Protein AF-A0A4P6JUB3-F1 (afdb_monomer_lite)

pLDDT: mean 86.52, std 12.44, range [50.09, 95.81]

Structure (mmCIF, N/CA/C/O backbone):
data_AF-A0A4P6JUB3-F1
#
_entry.id   AF-A0A4P6JUB3-F1
#
loop_
_atom_site.group_PDB
_atom_site.id
_atom_site.type_symbol
_atom_site.label_atom_id
_atom_site.label_alt_id
_atom_site.label_comp_id
_atom_site.label_asym_id
_atom_site.label_entity_id
_atom_site.label_seq_id
_atom_site.pdbx_PDB_ins_code
_atom_site.Cartn_x
_atom_site.Cartn_y
_atom_site.Cartn_z
_atom_site.occupancy
_atom_site.B_iso_or_equiv
_atom_site.auth_seq_id
_atom_site.auth_comp_id
_atom_site.auth_asym_id
_atom_site.auth_atom_id
_atom_site.pdbx_PDB_model_num
ATOM 1 N N . MET A 1 1 ? 4.768 16.406 -7.138 1.00 50.16 1 MET A N 1
ATOM 2 C CA . MET A 1 1 ? 5.386 15.510 -6.134 1.00 50.16 1 MET A CA 1
ATOM 3 C C . MET A 1 1 ? 6.105 14.410 -6.893 1.00 50.16 1 MET A C 1
ATOM 5 O O . MET A 1 1 ? 5.492 13.838 -7.779 1.00 50.16 1 MET A O 1
ATOM 9 N N . SER A 1 2 ? 7.391 14.164 -6.641 1.00 57.84 2 SER A N 1
ATOM 10 C CA . SER A 1 2 ? 8.138 13.139 -7.384 1.00 57.84 2 SER A CA 1
ATOM 11 C C . SER A 1 2 ? 7.638 11.742 -7.016 1.00 57.84 2 SER A C 1
ATOM 13 O O . SER A 1 2 ? 7.579 11.402 -5.832 1.00 57.84 2 SER A O 1
ATOM 15 N N . GLU A 1 3 ? 7.286 10.933 -8.013 1.00 69.06 3 GLU A N 1
ATOM 16 C CA . GLU A 1 3 ? 6.940 9.524 -7.826 1.00 69.06 3 GLU A CA 1
ATO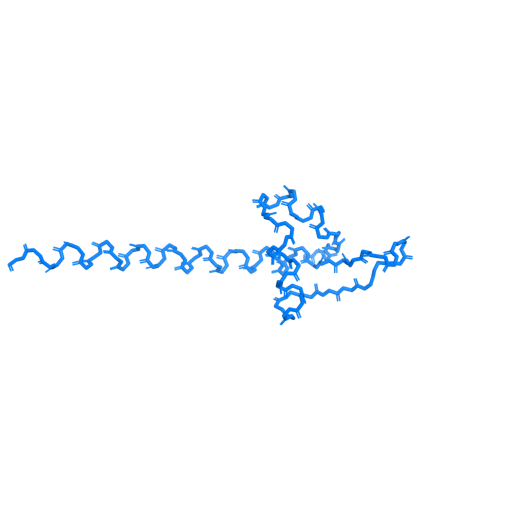M 17 C C . GLU A 1 3 ? 8.126 8.778 -7.210 1.00 69.06 3 GLU A C 1
ATOM 19 O O . GLU A 1 3 ? 9.175 8.590 -7.836 1.00 69.06 3 GLU A O 1
ATOM 24 N N . ARG A 1 4 ? 7.987 8.352 -5.953 1.00 89.94 4 ARG A N 1
ATOM 25 C CA . ARG A 1 4 ? 9.042 7.613 -5.262 1.00 89.94 4 ARG A CA 1
ATOM 26 C C . ARG A 1 4 ? 8.674 6.141 -5.217 1.00 89.94 4 ARG A C 1
ATOM 28 O O . ARG A 1 4 ? 7.825 5.728 -4.440 1.00 89.94 4 ARG A O 1
ATOM 35 N N . TRP A 1 5 ? 9.344 5.342 -6.036 1.00 94.69 5 TRP A N 1
ATOM 36 C CA . TRP A 1 5 ? 9.177 3.892 -6.070 1.00 94.69 5 TRP A CA 1
ATOM 37 C C . TRP A 1 5 ? 10.168 3.224 -5.112 1.00 94.69 5 TRP A C 1
ATOM 39 O O . TRP A 1 5 ? 11.371 3.469 -5.195 1.00 94.69 5 TRP A O 1
ATOM 49 N N . VAL A 1 6 ? 9.685 2.385 -4.195 1.00 94.88 6 VAL A N 1
ATOM 50 C CA . VAL A 1 6 ? 10.528 1.699 -3.194 1.00 94.88 6 VAL A CA 1
ATOM 51 C C . VAL A 1 6 ? 10.118 0.246 -3.019 1.00 94.88 6 VAL A C 1
ATOM 53 O O . VAL A 1 6 ? 9.001 -0.137 -3.339 1.00 94.88 6 VAL A O 1
ATOM 56 N N . THR A 1 7 ? 11.003 -0.595 -2.485 1.00 95.81 7 THR A N 1
ATOM 57 C CA . THR A 1 7 ? 10.631 -1.979 -2.167 1.00 95.81 7 THR A CA 1
ATOM 58 C C . THR A 1 7 ? 9.636 -2.025 -1.008 1.00 95.81 7 THR A C 1
ATOM 60 O O . THR A 1 7 ? 9.663 -1.182 -0.106 1.00 95.81 7 THR A O 1
ATOM 63 N N . ILE A 1 8 ? 8.807 -3.072 -0.974 1.00 94.44 8 ILE A N 1
ATOM 64 C CA . ILE A 1 8 ? 7.857 -3.317 0.126 1.00 94.44 8 ILE A CA 1
ATOM 65 C C . ILE A 1 8 ? 8.563 -3.310 1.490 1.00 94.44 8 ILE A C 1
ATOM 67 O O . ILE A 1 8 ? 8.035 -2.769 2.454 1.00 94.44 8 ILE A O 1
ATOM 71 N N . LYS A 1 9 ? 9.779 -3.866 1.579 1.00 94.00 9 LYS A N 1
ATOM 72 C CA . LYS A 1 9 ? 10.562 -3.904 2.825 1.00 94.00 9 LYS A CA 1
ATOM 73 C C . LYS A 1 9 ? 10.940 -2.504 3.318 1.00 94.00 9 LYS A C 1
ATOM 75 O O . LYS A 1 9 ? 10.899 -2.251 4.519 1.00 94.00 9 LYS A O 1
ATOM 80 N N . VAL A 1 10 ? 11.307 -1.604 2.406 1.00 94.38 10 VAL A N 1
ATOM 81 C CA . VAL A 1 10 ? 11.631 -0.209 2.743 1.00 94.38 10 VAL A CA 1
ATOM 82 C C . VAL A 1 10 ? 10.369 0.545 3.153 1.00 94.38 10 VAL A C 1
ATOM 84 O O . VAL A 1 10 ? 10.380 1.232 4.171 1.00 94.38 10 VAL A O 1
ATOM 87 N N . ALA A 1 11 ? 9.274 0.366 2.413 1.00 94.38 11 ALA A N 1
ATOM 88 C CA . ALA A 1 11 ? 7.985 0.960 2.749 1.00 94.38 11 ALA A CA 1
ATOM 89 C C . ALA A 1 11 ? 7.476 0.505 4.129 1.00 94.38 11 ALA A C 1
ATOM 91 O O . ALA A 1 11 ? 7.107 1.337 4.952 1.00 94.38 11 ALA A O 1
ATOM 92 N N . ALA A 1 12 ? 7.544 -0.797 4.416 1.00 95.19 12 ALA A N 1
ATOM 93 C CA . ALA A 1 12 ? 7.159 -1.383 5.698 1.00 95.19 12 ALA A CA 1
ATOM 94 C C . ALA A 1 12 ? 7.890 -0.730 6.876 1.00 95.19 12 ALA A C 1
ATOM 96 O O . ALA A 1 12 ? 7.259 -0.316 7.843 1.00 95.19 12 ALA A O 1
ATOM 97 N N . LYS A 1 13 ? 9.215 -0.570 6.761 1.00 95.31 13 LYS A N 1
ATOM 98 C CA . LYS A 1 13 ? 10.022 0.110 7.782 1.00 95.31 13 LYS A CA 1
ATOM 99 C C . LYS A 1 13 ? 9.642 1.581 7.938 1.00 95.31 13 LYS A C 1
ATOM 101 O O . LYS A 1 13 ? 9.560 2.066 9.056 1.00 95.31 13 LYS A O 1
ATOM 106 N N . ARG A 1 14 ? 9.417 2.285 6.826 1.00 93.88 14 ARG A N 1
ATOM 107 C CA . ARG A 1 14 ? 9.122 3.724 6.833 1.00 93.88 14 ARG A CA 1
ATOM 108 C C . ARG A 1 14 ? 7.779 4.048 7.481 1.00 93.88 14 ARG A C 1
ATOM 110 O O . ARG A 1 14 ? 7.683 5.037 8.191 1.00 9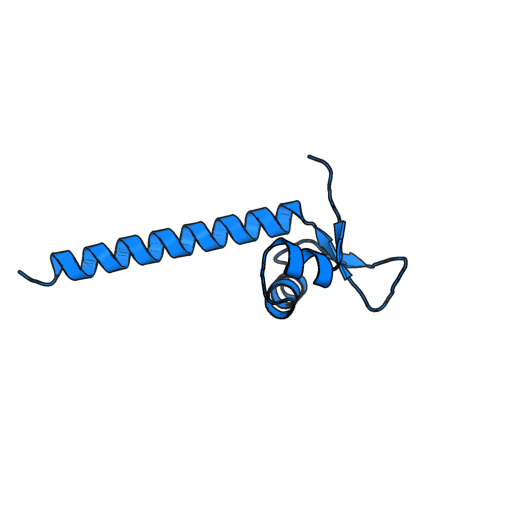3.88 14 ARG A O 1
ATOM 117 N N . PHE A 1 15 ? 6.769 3.225 7.222 1.00 92.00 15 PHE A N 1
ATOM 118 C CA . PHE A 1 15 ? 5.413 3.431 7.729 1.00 92.00 15 PHE A CA 1
ATOM 119 C C . PHE A 1 15 ? 5.106 2.632 8.994 1.00 92.00 15 PHE A C 1
ATOM 121 O O . PHE A 1 15 ? 3.970 2.643 9.451 1.00 92.00 15 PHE A O 1
ATOM 128 N N . ASN A 1 16 ? 6.095 1.922 9.543 1.00 94.31 16 ASN A N 1
ATOM 129 C CA . ASN A 1 16 ? 5.914 0.999 10.660 1.00 94.31 16 ASN A CA 1
ATOM 130 C C . ASN A 1 16 ? 4.734 0.024 10.444 1.00 94.31 16 ASN A C 1
ATOM 132 O O . ASN A 1 16 ? 3.916 -0.214 11.329 1.00 94.31 16 ASN A O 1
ATOM 136 N N . LEU A 1 17 ? 4.626 -0.523 9.229 1.00 93.12 17 LEU A N 1
ATOM 137 C CA . LEU A 1 17 ? 3.568 -1.456 8.844 1.00 93.12 17 LEU A CA 1
ATOM 138 C C . LEU A 1 17 ? 4.137 -2.844 8.557 1.00 93.12 17 LEU A C 1
ATOM 140 O O . LEU A 1 17 ? 5.216 -2.960 7.968 1.00 93.12 17 LEU A O 1
ATOM 144 N N . PRO A 1 18 ? 3.390 -3.922 8.853 1.00 95.56 18 PRO A N 1
ATOM 145 C CA . PRO A 1 18 ? 3.777 -5.256 8.426 1.00 95.56 18 PRO A CA 1
ATOM 146 C C . PRO A 1 18 ? 3.924 -5.321 6.902 1.00 95.56 18 PRO A C 1
ATOM 148 O O . PRO A 1 18 ? 2.995 -4.997 6.157 1.00 95.56 18 PRO A O 1
ATOM 151 N N . ALA A 1 19 ? 5.063 -5.824 6.419 1.00 95.00 19 ALA A N 1
ATOM 152 C CA . ALA A 1 19 ? 5.301 -6.010 4.985 1.00 95.00 19 ALA A CA 1
ATOM 153 C C . ALA A 1 19 ? 4.218 -6.884 4.319 1.00 95.00 19 ALA A C 1
ATOM 155 O O . ALA A 1 19 ? 3.871 -6.674 3.158 1.00 95.00 19 ALA A O 1
ATOM 156 N N . SER A 1 20 ? 3.630 -7.824 5.067 1.00 95.44 20 SER A N 1
ATOM 157 C CA . SER A 1 20 ? 2.515 -8.663 4.614 1.00 95.44 20 SER A CA 1
ATOM 158 C C . SER A 1 20 ? 1.229 -7.874 4.337 1.00 95.44 20 SER A C 1
ATOM 160 O O . SER A 1 20 ? 0.444 -8.279 3.481 1.00 95.44 20 SER A O 1
ATOM 162 N N . LYS A 1 21 ? 1.000 -6.749 5.029 1.00 95.06 21 LYS A N 1
ATOM 163 C CA . LYS A 1 21 ? -0.150 -5.859 4.809 1.00 95.06 21 LYS A CA 1
ATOM 164 C C . LYS A 1 21 ? 0.013 -5.109 3.487 1.00 95.06 21 LYS A C 1
ATOM 166 O O . LYS A 1 21 ? -0.851 -5.204 2.622 1.00 95.06 21 LYS A O 1
ATOM 171 N N . ILE A 1 22 ? 1.178 -4.494 3.284 1.00 94.81 22 ILE A N 1
ATOM 172 C CA . ILE A 1 22 ? 1.524 -3.798 2.034 1.00 94.81 22 ILE A CA 1
ATOM 173 C C . ILE A 1 22 ? 1.522 -4.777 0.850 1.00 94.81 22 ILE A C 1
ATOM 175 O O . ILE A 1 22 ? 0.962 -4.477 -0.199 1.00 94.81 22 ILE A O 1
ATOM 179 N N . SER A 1 23 ? 2.083 -5.978 1.025 1.00 94.94 23 SER A N 1
ATOM 180 C CA . SER A 1 23 ? 2.070 -7.027 -0.005 1.00 94.94 23 SER A CA 1
ATOM 181 C C . SER A 1 23 ? 0.648 -7.445 -0.396 1.00 94.94 23 SER A C 1
ATOM 183 O O . SER A 1 23 ? 0.356 -7.616 -1.579 1.00 94.94 23 SER A O 1
ATOM 185 N N . ARG A 1 24 ? -0.269 -7.554 0.576 1.00 95.31 24 ARG A N 1
ATOM 186 C CA . ARG A 1 24 ? -1.686 -7.831 0.303 1.00 95.31 24 ARG A CA 1
ATOM 187 C C . ARG A 1 24 ? -2.347 -6.715 -0.502 1.00 95.31 24 ARG A C 1
ATOM 189 O O . ARG A 1 24 ? -3.079 -7.022 -1.435 1.00 95.31 24 ARG A O 1
ATOM 196 N N . TRP A 1 25 ? -2.081 -5.452 -0.182 1.00 94.44 25 TRP A N 1
ATOM 197 C CA . TRP A 1 25 ? -2.613 -4.317 -0.945 1.00 94.44 25 TRP A CA 1
ATOM 198 C C . TRP A 1 25 ? -2.080 -4.272 -2.372 1.00 94.44 25 TRP A C 1
ATOM 200 O O . TRP A 1 25 ? -2.865 -4.157 -3.308 1.00 94.44 25 TRP A O 1
ATOM 210 N N . ALA A 1 26 ? -0.773 -4.475 -2.533 1.00 93.38 26 ALA A N 1
ATOM 211 C CA . ALA A 1 26 ? -0.123 -4.630 -3.828 1.00 93.38 26 ALA A CA 1
ATOM 212 C C . ALA A 1 26 ? -0.760 -5.754 -4.665 1.00 93.38 26 ALA A C 1
ATOM 214 O O . ALA A 1 26 ? -1.087 -5.554 -5.828 1.00 93.38 26 ALA A O 1
ATOM 215 N N . ASN A 1 27 ? -0.986 -6.931 -4.070 1.00 93.88 27 ASN A N 1
ATOM 216 C CA . ASN A 1 27 ? -1.608 -8.069 -4.760 1.00 93.88 27 ASN A CA 1
ATOM 217 C C . ASN A 1 27 ? -3.075 -7.838 -5.130 1.00 93.88 27 ASN A C 1
ATOM 219 O O . ASN A 1 27 ? -3.554 -8.427 -6.091 1.00 93.88 27 ASN A O 1
ATOM 223 N N . ARG A 1 28 ? -3.785 -7.006 -4.366 1.00 94.50 28 ARG A N 1
ATOM 224 C CA . ARG A 1 28 ? -5.178 -6.635 -4.638 1.00 94.50 28 ARG A CA 1
ATOM 225 C C . ARG A 1 28 ? -5.309 -5.463 -5.616 1.00 94.50 28 ARG A C 1
ATOM 227 O O . ARG A 1 28 ? -6.427 -5.051 -5.884 1.00 94.50 28 ARG A O 1
ATOM 234 N N . GLY A 1 29 ? -4.197 -4.907 -6.105 1.00 92.94 29 GLY A N 1
ATOM 235 C CA . GLY A 1 29 ? -4.209 -3.738 -6.988 1.00 92.94 29 GLY A CA 1
ATOM 236 C C . GLY A 1 29 ? -4.633 -2.438 -6.298 1.00 92.94 29 GLY A C 1
ATOM 237 O O . GLY A 1 29 ? -5.005 -1.491 -6.973 1.00 92.94 29 GLY A O 1
ATOM 238 N N . LEU A 1 30 ? -4.583 -2.382 -4.961 1.00 92.75 30 LEU A N 1
ATOM 239 C CA . LEU A 1 30 ? -4.967 -1.189 -4.192 1.00 92.75 30 LEU A CA 1
ATOM 240 C C . LEU A 1 30 ? -3.880 -0.111 -4.169 1.00 92.75 30 LEU A C 1
ATOM 242 O O . LEU A 1 30 ? -4.151 1.015 -3.777 1.00 92.75 30 LEU A O 1
ATOM 246 N N . ILE A 1 31 ? -2.648 -0.477 -4.518 1.00 94.38 31 ILE A N 1
ATOM 247 C CA . ILE A 1 31 ? -1.519 0.439 -4.675 1.00 94.38 31 ILE A CA 1
ATOM 248 C C . ILE A 1 31 ? -0.775 0.066 -5.961 1.00 94.38 31 ILE A C 1
ATOM 250 O O . ILE A 1 31 ? -0.631 -1.134 -6.239 1.00 94.38 31 ILE A O 1
ATOM 254 N N . PRO A 1 32 ? -0.264 1.040 -6.729 1.00 94.94 32 PRO A N 1
ATOM 255 C CA . PRO A 1 32 ? 0.530 0.749 -7.911 1.00 94.94 32 PRO A CA 1
ATOM 256 C C . PRO A 1 32 ? 1.796 -0.036 -7.573 1.00 94.94 32 PRO A C 1
ATOM 258 O O . PRO A 1 32 ? 2.490 0.221 -6.580 1.00 94.94 32 PRO A O 1
ATOM 261 N N . THR A 1 33 ? 2.112 -1.007 -8.429 1.00 95.19 33 THR A N 1
ATOM 262 C CA . THR A 1 33 ? 3.335 -1.802 -8.322 1.00 95.19 33 THR A CA 1
ATOM 263 C C . THR A 1 33 ? 4.034 -1.906 -9.659 1.00 95.19 33 THR A C 1
ATOM 265 O O . THR A 1 33 ? 3.389 -1.910 -10.706 1.00 95.19 3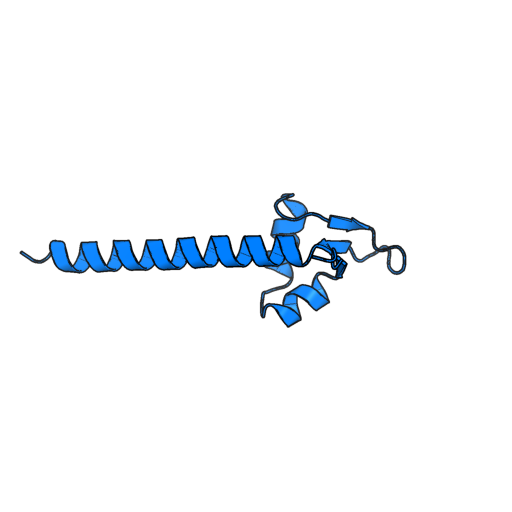3 THR A O 1
ATOM 268 N N . LYS A 1 34 ? 5.360 -2.036 -9.623 1.00 94.56 34 LYS A N 1
ATOM 269 C CA . LYS A 1 34 ? 6.146 -2.344 -10.817 1.00 94.56 34 LYS A CA 1
ATOM 270 C C . LYS A 1 34 ? 7.278 -3.331 -10.526 1.00 94.56 34 LYS A C 1
ATOM 272 O O . LYS A 1 34 ? 7.701 -3.458 -9.367 1.00 94.56 34 LYS A O 1
ATOM 277 N N . PRO A 1 35 ? 7.779 -4.039 -11.553 1.00 93.44 35 PRO A N 1
ATOM 278 C CA . PRO A 1 35 ? 8.913 -4.941 -11.403 1.00 93.44 35 PRO A CA 1
ATOM 279 C C . PRO A 1 35 ? 10.153 -4.176 -10.935 1.00 93.44 35 PRO A C 1
ATOM 281 O O . PRO A 1 35 ? 10.399 -3.049 -11.369 1.00 93.44 35 PRO A O 1
ATOM 284 N N . ASN A 1 36 ? 10.958 -4.788 -10.068 1.00 93.44 36 ASN A N 1
ATOM 285 C CA . ASN A 1 36 ? 12.278 -4.258 -9.755 1.00 93.44 36 ASN A CA 1
ATOM 286 C C . AS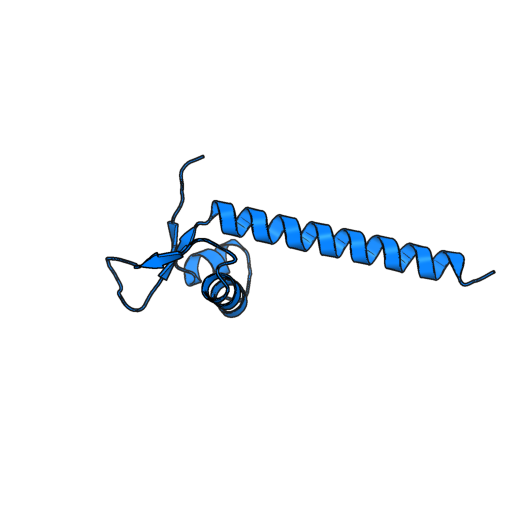N A 1 36 ? 13.293 -4.776 -10.787 1.00 93.44 36 ASN A C 1
ATOM 288 O O . ASN A 1 36 ? 13.499 -5.982 -10.913 1.00 93.44 36 ASN A O 1
ATOM 292 N N . LEU A 1 37 ? 13.938 -3.856 -11.509 1.00 91.12 37 LEU A N 1
ATOM 293 C CA . LEU A 1 37 ? 14.920 -4.185 -12.549 1.00 91.12 37 LEU A CA 1
ATOM 294 C C . LEU A 1 37 ? 16.217 -4.782 -11.981 1.00 91.12 37 LEU A C 1
ATOM 296 O O . LEU A 1 37 ? 16.888 -5.543 -12.671 1.00 91.12 37 LEU A O 1
ATOM 300 N N . PHE A 1 38 ? 16.551 -4.473 -10.726 1.00 90.44 38 PHE A N 1
ATOM 301 C CA . PHE A 1 38 ? 17.779 -4.935 -10.072 1.00 90.44 38 PHE A CA 1
ATOM 302 C C . PHE A 1 38 ? 17.596 -6.251 -9.309 1.00 90.44 38 PHE A C 1
ATOM 304 O O . PHE A 1 38 ? 18.546 -7.008 -9.138 1.00 90.44 38 PHE A O 1
ATOM 311 N N . ASP A 1 39 ? 16.376 -6.536 -8.853 1.00 91.69 39 ASP A N 1
ATOM 312 C CA . ASP A 1 39 ? 16.042 -7.760 -8.128 1.00 91.69 39 ASP A CA 1
ATOM 313 C C . ASP A 1 39 ? 14.677 -8.279 -8.577 1.00 91.69 39 ASP A C 1
ATOM 315 O O . ASP A 1 39 ? 13.636 -7.827 -8.101 1.00 91.69 39 ASP A O 1
ATOM 319 N N . LYS A 1 40 ? 14.689 -9.290 -9.448 1.00 88.62 40 LYS A N 1
ATOM 320 C CA . LYS A 1 40 ? 13.475 -9.902 -10.006 1.00 88.62 40 LYS A CA 1
ATOM 321 C C . LYS A 1 40 ? 12.561 -10.537 -8.949 1.00 88.62 40 LYS A C 1
ATOM 323 O O . LYS A 1 40 ? 11.401 -10.805 -9.247 1.00 88.62 40 LYS A O 1
ATOM 328 N N . ARG A 1 41 ? 13.058 -10.797 -7.733 1.00 88.12 41 ARG A N 1
ATOM 329 C CA . ARG A 1 41 ? 12.262 -11.360 -6.627 1.00 88.12 41 ARG A CA 1
ATOM 330 C C . ARG A 1 41 ? 11.501 -10.290 -5.848 1.00 88.12 41 ARG A C 1
ATOM 332 O O . ARG A 1 41 ? 10.590 -10.618 -5.089 1.00 88.12 41 ARG A O 1
ATOM 339 N N . SER A 1 42 ? 11.850 -9.021 -6.039 1.00 88.69 42 SER A N 1
ATOM 340 C CA . SER A 1 42 ? 11.235 -7.893 -5.351 1.00 88.69 42 SER A CA 1
ATOM 341 C C . SER A 1 42 ? 10.334 -7.089 -6.285 1.00 88.69 42 SER A C 1
ATOM 343 O O . SER A 1 42 ? 10.617 -6.900 -7.465 1.00 88.69 42 SER A O 1
ATOM 345 N N . ARG A 1 43 ? 9.251 -6.542 -5.731 1.00 91.31 43 ARG A N 1
ATOM 346 C CA . ARG A 1 43 ? 8.414 -5.539 -6.402 1.00 91.31 43 ARG A CA 1
ATOM 347 C C . ARG A 1 43 ? 8.614 -4.178 -5.760 1.00 91.31 43 ARG A C 1
ATOM 349 O O . ARG A 1 43 ? 8.842 -4.080 -4.548 1.00 91.31 43 ARG A O 1
ATOM 356 N N . LEU A 1 44 ? 8.517 -3.145 -6.585 1.00 95.19 44 LEU A N 1
ATOM 357 C CA . LEU A 1 44 ? 8.474 -1.766 -6.133 1.00 95.19 44 LEU A CA 1
ATOM 358 C C . LEU A 1 44 ? 7.015 -1.348 -5.973 1.00 95.19 44 LEU A C 1
ATOM 360 O O . LEU A 1 44 ? 6.177 -1.685 -6.807 1.00 95.19 44 LEU A O 1
ATOM 364 N N . VAL A 1 45 ? 6.738 -0.625 -4.899 1.00 95.44 45 VAL A N 1
ATOM 365 C CA . VAL A 1 45 ? 5.464 0.031 -4.616 1.00 95.44 45 VAL A CA 1
ATOM 366 C C . VAL A 1 45 ? 5.655 1.534 -4.722 1.00 95.44 45 VAL A C 1
ATOM 368 O O . VAL A 1 45 ? 6.738 2.052 -4.414 1.00 95.44 45 VAL A O 1
ATOM 371 N N . GLU A 1 46 ? 4.613 2.227 -5.155 1.00 95.06 46 GLU A N 1
ATOM 372 C CA . GLU A 1 46 ? 4.611 3.682 -5.165 1.00 95.06 46 GLU A CA 1
ATOM 373 C C . GLU A 1 46 ? 4.333 4.232 -3.760 1.00 95.06 46 GLU A C 1
ATOM 375 O O . GLU A 1 46 ? 3.368 3.857 -3.094 1.00 95.06 46 GLU A O 1
ATOM 380 N N . LEU A 1 47 ? 5.222 5.100 -3.277 1.00 93.06 47 LEU A N 1
ATOM 381 C CA . LEU A 1 47 ? 5.231 5.543 -1.884 1.00 93.06 47 LEU A CA 1
ATOM 382 C C . LEU A 1 47 ? 4.119 6.566 -1.596 1.00 93.06 47 LEU A C 1
ATOM 384 O O . LEU A 1 47 ? 3.530 6.509 -0.521 1.00 93.06 47 LEU A O 1
ATOM 388 N N . ASN A 1 48 ? 3.804 7.452 -2.547 1.00 92.56 48 ASN A N 1
ATOM 389 C CA . ASN A 1 48 ? 2.763 8.475 -2.379 1.00 92.56 48 ASN A CA 1
ATOM 390 C C . ASN A 1 48 ? 1.372 7.834 -2.291 1.00 92.56 48 ASN A C 1
ATOM 392 O O . ASN A 1 48 ? 0.634 8.098 -1.348 1.00 92.56 48 ASN A O 1
ATOM 396 N N . GLU A 1 49 ? 1.067 6.918 -3.208 1.00 92.94 49 GLU A N 1
ATOM 397 C CA . GLU A 1 49 ? -0.180 6.144 -3.203 1.00 92.94 49 GLU A CA 1
ATOM 398 C C . GLU A 1 49 ? -0.309 5.271 -1.954 1.00 92.94 49 GLU A C 1
ATOM 400 O O . GLU A 1 49 ? -1.361 5.210 -1.319 1.00 92.94 49 GLU A O 1
ATOM 405 N N . LEU A 1 50 ? 0.791 4.639 -1.527 1.00 93.62 50 LEU A N 1
ATOM 406 C CA . LEU A 1 50 ? 0.798 3.905 -0.268 1.00 93.62 50 LEU A CA 1
ATOM 407 C C . LEU A 1 50 ? 0.498 4.823 0.925 1.00 93.62 50 LEU A C 1
ATOM 409 O O . LEU A 1 50 ? -0.266 4.435 1.806 1.00 93.62 50 LEU A O 1
ATOM 413 N N . GLN A 1 51 ? 1.080 6.022 0.965 1.00 93.94 51 GLN A N 1
ATOM 414 C CA . GLN A 1 51 ? 0.809 6.997 2.018 1.00 93.94 51 GLN A CA 1
ATOM 415 C C . GLN A 1 51 ? -0.657 7.437 2.005 1.00 93.94 51 GLN A C 1
ATOM 417 O O . GLN A 1 51 ? -1.291 7.413 3.058 1.00 93.94 51 GLN A O 1
ATOM 422 N N . ALA A 1 52 ? -1.205 7.763 0.832 1.00 92.44 52 ALA A N 1
ATOM 423 C CA . ALA A 1 52 ? -2.608 8.130 0.675 1.00 92.44 52 ALA A CA 1
ATOM 424 C C . ALA A 1 52 ? -3.528 7.022 1.205 1.00 92.44 52 ALA A C 1
ATOM 426 O O . ALA A 1 52 ? -4.436 7.293 1.991 1.00 92.44 52 ALA A O 1
ATOM 427 N N . LYS A 1 53 ? -3.220 5.757 0.881 1.00 92.25 53 LYS A N 1
ATOM 428 C CA . LYS A 1 53 ? -4.006 4.616 1.357 1.00 92.25 53 LYS A CA 1
ATOM 429 C C . LYS A 1 53 ? -3.954 4.438 2.871 1.00 92.25 53 LYS A C 1
ATOM 431 O O . LYS A 1 53 ? -4.939 4.034 3.483 1.00 92.25 53 LYS A O 1
ATOM 436 N N . ILE A 1 54 ? -2.806 4.711 3.485 1.00 92.88 54 ILE A N 1
ATOM 437 C CA . ILE A 1 54 ? -2.657 4.650 4.943 1.00 92.88 54 ILE A CA 1
ATOM 438 C C . ILE A 1 54 ? -3.478 5.757 5.604 1.00 92.88 54 ILE A C 1
ATOM 440 O O . ILE A 1 54 ? -4.195 5.482 6.562 1.00 92.88 54 ILE A O 1
ATOM 444 N N . THR A 1 55 ? -3.407 6.981 5.078 1.00 92.69 55 THR A N 1
ATOM 445 C CA . THR A 1 55 ? -4.181 8.118 5.587 1.00 92.69 55 THR A CA 1
ATOM 446 C C . THR A 1 55 ? -5.685 7.870 5.485 1.00 92.69 55 THR A C 1
ATOM 448 O O . THR A 1 55 ? -6.390 8.093 6.464 1.00 92.69 55 THR A O 1
ATOM 451 N N . GLU A 1 56 ? -6.168 7.345 4.355 1.00 91.19 56 GLU A N 1
ATOM 452 C CA . GLU A 1 56 ? -7.578 6.972 4.168 1.00 91.19 56 GLU A CA 1
ATOM 453 C C . GLU A 1 56 ? -8.046 5.968 5.234 1.00 91.19 56 GLU A C 1
ATOM 455 O O . GLU A 1 56 ? -9.093 6.147 5.849 1.00 91.19 56 GLU A O 1
ATOM 460 N N . LEU A 1 57 ? -7.252 4.925 5.494 1.00 88.12 57 LEU A N 1
ATOM 461 C CA . LEU A 1 57 ? -7.609 3.899 6.475 1.00 88.12 57 LEU A CA 1
ATOM 462 C C . LEU A 1 57 ? -7.604 4.414 7.912 1.00 88.12 57 LEU A C 1
ATOM 464 O O . LEU A 1 57 ? -8.453 3.998 8.695 1.00 88.12 57 LEU A O 1
ATOM 468 N N . ASN A 1 58 ? -6.666 5.295 8.256 1.00 89.19 58 ASN A N 1
ATOM 469 C CA . ASN A 1 58 ? -6.642 5.904 9.582 1.00 89.19 58 ASN A CA 1
ATOM 470 C C . ASN A 1 58 ? -7.861 6.816 9.780 1.00 89.19 58 ASN A C 1
ATOM 472 O O . ASN A 1 58 ? -8.523 6.703 10.799 1.00 89.19 58 ASN A O 1
ATOM 476 N N . ALA A 1 59 ? -8.236 7.611 8.772 1.00 86.44 59 ALA A N 1
ATOM 477 C CA . ALA A 1 59 ? -9.437 8.444 8.850 1.00 86.44 59 ALA A CA 1
ATOM 478 C C . ALA A 1 59 ? -10.719 7.611 9.048 1.00 86.44 59 ALA A C 1
ATOM 480 O O . ALA A 1 59 ? -11.602 8.001 9.805 1.00 86.44 59 ALA A O 1
ATOM 481 N N . ILE A 1 60 ? -10.821 6.443 8.401 1.00 85.00 60 ILE A N 1
ATOM 482 C CA . ILE A 1 60 ? -11.951 5.522 8.605 1.00 85.00 60 ILE A CA 1
ATOM 483 C C . ILE A 1 60 ? -11.953 4.951 10.030 1.00 85.00 60 ILE A C 1
ATOM 485 O O . ILE A 1 60 ? -13.021 4.821 10.624 1.00 85.00 60 ILE A O 1
ATOM 489 N N . GLN A 1 61 ? -10.780 4.610 10.572 1.00 85.31 61 GLN A N 1
ATOM 490 C CA . GLN A 1 61 ? -10.653 4.117 11.945 1.00 85.31 61 GLN A CA 1
ATOM 491 C C . GLN A 1 61 ? -11.095 5.184 12.956 1.00 85.31 61 GLN A C 1
ATOM 493 O O . GLN A 1 61 ? -11.908 4.884 13.825 1.00 85.31 61 GLN A O 1
ATOM 498 N N . ASP A 1 62 ? -10.643 6.427 12.779 1.00 81.31 62 ASP A N 1
ATOM 499 C CA . ASP A 1 62 ? -11.001 7.551 13.649 1.00 81.31 62 ASP A CA 1
ATOM 500 C C . ASP A 1 62 ? -12.522 7.813 13.631 1.00 81.31 62 ASP A C 1
ATOM 502 O O . ASP A 1 62 ? -13.142 8.018 14.675 1.00 81.31 62 ASP A O 1
ATOM 506 N N . LEU A 1 63 ? -13.159 7.740 12.454 1.00 80.31 63 LEU A N 1
ATOM 507 C CA . LEU A 1 63 ? -14.617 7.870 12.321 1.00 80.31 63 LEU A CA 1
ATOM 508 C C . LEU A 1 63 ? -15.379 6.704 12.97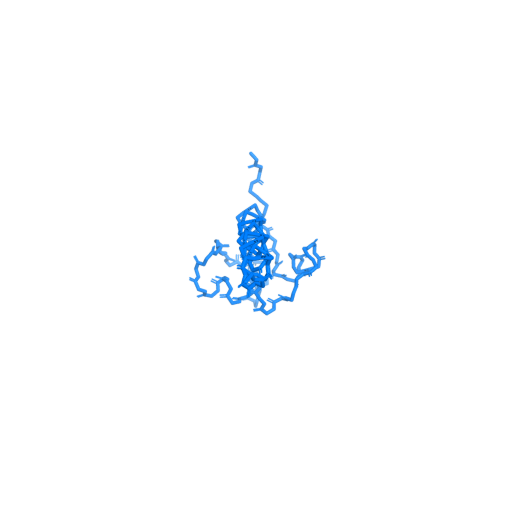0 1.00 80.31 63 LEU A C 1
ATOM 510 O O . LEU A 1 63 ? -16.439 6.909 13.561 1.00 80.31 63 LEU A O 1
ATOM 514 N N . ALA A 1 64 ? -14.862 5.479 12.858 1.00 79.31 64 ALA A N 1
ATOM 515 C CA . ALA A 1 64 ? -15.472 4.313 13.490 1.00 79.31 64 ALA A CA 1
ATOM 516 C C . ALA A 1 64 ? -15.429 4.416 15.023 1.00 79.31 64 ALA A C 1
ATOM 518 O O . ALA A 1 64 ? -16.403 4.067 15.688 1.00 79.31 64 ALA A O 1
ATOM 519 N N . GLU A 1 65 ? -14.327 4.928 15.574 1.00 80.25 65 GLU A N 1
ATOM 520 C CA . GLU A 1 65 ? -14.173 5.163 17.012 1.00 80.25 65 GLU A CA 1
ATOM 521 C C . GLU A 1 65 ? -15.102 6.274 17.517 1.00 80.25 65 GLU A C 1
ATOM 523 O O . GLU A 1 65 ? -15.729 6.107 18.564 1.00 80.25 65 GLU A O 1
ATOM 528 N N . ALA A 1 66 ? -15.262 7.360 16.754 1.00 76.62 66 ALA A N 1
ATOM 529 C CA . ALA A 1 66 ? -16.189 8.441 17.091 1.00 76.62 66 ALA A CA 1
ATOM 530 C C . ALA A 1 66 ? -17.648 7.954 17.170 1.00 76.62 66 ALA A C 1
ATOM 532 O O . ALA A 1 66 ? -18.327 8.200 18.165 1.00 76.62 66 ALA A O 1
ATOM 533 N N . ASN A 1 67 ? -18.105 7.185 16.175 1.00 74.69 67 ASN A N 1
ATOM 534 C CA . ASN A 1 67 ? -19.470 6.648 16.159 1.00 74.69 67 ASN A CA 1
ATOM 535 C C . ASN A 1 67 ? -19.726 5.652 17.306 1.00 74.69 67 ASN A C 1
ATOM 537 O O . ASN A 1 67 ? -20.820 5.618 17.865 1.00 74.69 67 ASN A O 1
ATOM 541 N N . LEU A 1 68 ? -18.724 4.842 17.673 1.00 74.12 68 LEU A N 1
ATOM 542 C CA . LEU A 1 68 ? -18.847 3.892 18.783 1.00 74.12 68 LEU A CA 1
ATOM 543 C C . LEU A 1 68 ? -18.929 4.608 20.143 1.00 74.12 68 LEU A C 1
ATOM 545 O O . LEU A 1 68 ? -19.638 4.155 21.041 1.00 74.12 68 LEU A O 1
ATOM 549 N N . ALA A 1 69 ? -18.212 5.725 20.299 1.00 72.19 69 ALA A N 1
ATOM 550 C CA . ALA A 1 69 ? -18.267 6.536 21.510 1.00 72.19 69 ALA A CA 1
ATOM 551 C C . ALA A 1 69 ? -19.645 7.196 21.699 1.00 72.19 69 ALA A C 1
ATOM 553 O O . ALA A 1 69 ? -20.154 7.222 22.820 1.00 72.19 69 ALA A O 1
ATOM 554 N N . GLU A 1 70 ? -20.270 7.673 20.619 1.00 65.62 70 GLU A N 1
ATOM 555 C CA . GLU A 1 70 ? -21.605 8.285 20.672 1.00 65.62 70 GLU A CA 1
ATOM 556 C C . GLU A 1 70 ? -22.705 7.276 21.050 1.00 65.62 70 GLU A C 1
ATOM 558 O O . GLU A 1 70 ? -23.588 7.603 21.849 1.00 65.62 70 GLU A O 1
ATOM 563 N N . ASP A 1 71 ? -22.636 6.037 20.554 1.00 65.94 71 ASP A N 1
ATOM 564 C CA . ASP A 1 71 ? -23.620 4.981 20.855 1.00 65.94 71 ASP A CA 1
ATOM 565 C C . ASP A 1 71 ? -23.632 4.605 22.351 1.00 65.94 71 ASP A C 1
ATOM 567 O O . ASP A 1 71 ? -24.689 4.524 22.982 1.00 65.94 71 ASP A O 1
ATOM 571 N N . LEU A 1 72 ? -22.452 4.505 22.976 1.00 62.31 72 LEU A N 1
ATOM 572 C CA . LEU A 1 72 ? -22.319 4.227 24.413 1.00 62.31 72 LEU A CA 1
ATOM 573 C C . LEU A 1 72 ? -22.838 5.368 25.304 1.00 62.31 72 LEU A C 1
ATOM 575 O O . LEU A 1 72 ? -23.274 5.114 26.428 1.00 62.31 72 LEU A O 1
ATOM 579 N N . THR A 1 73 ? -22.803 6.615 24.824 1.00 61.88 73 THR A N 1
ATOM 580 C CA . THR A 1 73 ? -23.338 7.768 25.570 1.00 61.88 73 THR A CA 1
ATOM 581 C C . THR A 1 73 ? -24.851 7.938 25.436 1.00 61.88 73 THR A C 1
ATOM 583 O O . THR A 1 73 ? -25.475 8.463 26.355 1.00 61.88 73 THR A O 1
ATOM 586 N N . ASN A 1 74 ? -25.452 7.464 24.338 1.00 62.69 74 ASN A N 1
ATOM 587 C CA . ASN A 1 74 ? -26.890 7.598 24.075 1.00 62.69 74 ASN A CA 1
ATOM 588 C C . ASN A 1 74 ? -27.719 6.376 24.521 1.00 62.69 74 ASN A C 1
ATOM 590 O O . ASN A 1 74 ? -28.933 6.491 24.668 1.00 62.69 74 ASN A O 1
ATOM 594 N N . GLY A 1 75 ? -27.088 5.221 24.764 1.00 57.62 75 GLY A N 1
ATOM 595 C CA . GLY A 1 75 ? -27.756 3.990 25.212 1.00 57.62 75 GLY A CA 1
ATOM 596 C C . GLY A 1 75 ? -27.986 3.860 26.725 1.00 57.62 75 GLY A C 1
ATOM 597 O O . GLY A 1 75 ? -28.406 2.796 27.174 1.00 57.62 75 GLY A O 1
ATOM 598 N N . ASN A 1 76 ? -27.695 4.896 27.520 1.00 52.16 76 ASN A N 1
ATOM 599 C CA . ASN A 1 76 ? -27.805 4.867 28.983 1.00 52.16 76 ASN A CA 1
ATOM 600 C C . ASN A 1 76 ? -28.776 5.950 29.499 1.00 52.16 76 ASN A C 1
ATOM 602 O O . ASN A 1 76 ? -28.395 6.798 30.309 1.00 52.16 76 ASN A O 1
ATOM 606 N N . ALA A 1 77 ? -30.010 5.942 28.984 1.00 50.09 77 ALA A N 1
ATOM 607 C CA . ALA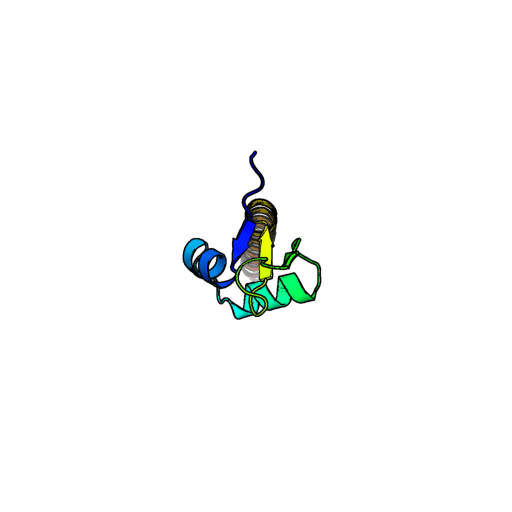 A 1 77 ? -31.129 6.774 29.437 1.00 50.09 77 ALA A CA 1
ATOM 608 C C . ALA A 1 77 ? -32.370 5.914 29.707 1.00 50.09 77 ALA A C 1
ATOM 610 O O . ALA A 1 77 ? -32.652 5.017 28.880 1.00 50.09 77 ALA A O 1
#

Secondary structure (DSSP, 8-state):
----EEEHHHHHHHTT--HHHHHHHHHTTSS-EEE-SS-TT-EEEEHHHHHHHHHHHHHHHHHHHHHHHHHHHHS--

Organism: Ktedonosporobacter rubrisoli (NCBI:txid2509675)

Sequence (77 aa):
MSERWVTIKVAAKRFNLPASKISRWANRGLIPTKPNLFDKRSRLVELNELQAKITELNAIQDLAEANLAEDLTNGNA

Radius of gyration: 17.06 Å; chains: 1; bounding box: 49×27×42 Å

Foldseek 3Di:
DDFDWDWLVVLCVVVVHDSVVVVVCCVVVQWDWDADPVDNVTIITTNVSVVVVVVVVVVVVVVVVVVVVVCVVVVPD